Protein AF-A0A926XE00-F1 (afdb_monomer_lite)

Radius of gyration: 16.59 Å; chains: 1; bounding box: 41×50×33 Å

Foldseek 3Di:
DPPPPPPCVVVQPQDDDPDDDDPLVVVLSVLVSVLVSVLVVLVVCCVVVNDDPVVSVVVNVVSVVVSVVSCVVSCPPVPPPPPDD

Sequence (85 aa):
MPENINKLSFLNSQSRYWGRFTPEELAFNANLQEFAQKISYISALQTGGKISSEQAYKDIKSLWKQLKTSKKELGVGANIPKTES

Secondary structure (DSSP, 8-state):
------TTTTT--PPPP-S---HHHHHHHHHHHHHHHHHHHHHHHHHTTSS-HHHHHHHHHHHHHHHHHHHHHTTTT--------

pLDDT: mean 83.6, std 18.87, range [36.34, 98.56]

Structure (mmCIF, N/CA/C/O backbone):
data_AF-A0A926XE00-F1
#
_entry.id   AF-A0A926XE00-F1
#
loop_
_atom_site.group_PDB
_atom_site.id
_atom_site.type_symbol
_atom_site.label_atom_id
_atom_site.label_alt_id
_atom_site.label_comp_id
_atom_site.label_asym_id
_atom_site.label_entity_id
_atom_site.label_seq_id
_atom_site.pdbx_PDB_ins_code
_atom_site.Cartn_x
_atom_site.Cartn_y
_atom_site.Cartn_z
_atom_site.occupancy
_atom_site.B_iso_or_equi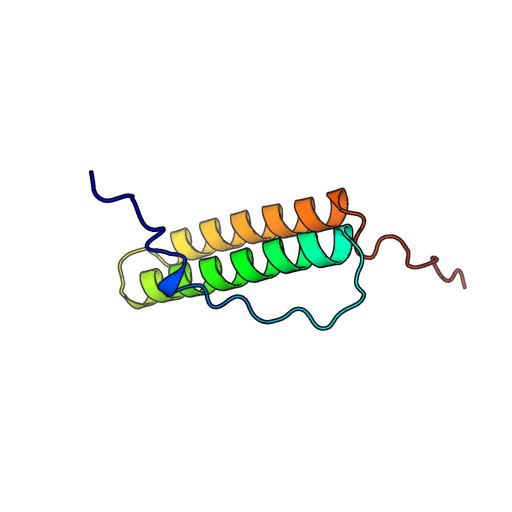v
_atom_site.auth_seq_id
_atom_site.auth_comp_id
_atom_site.auth_asym_id
_atom_site.auth_atom_id
_atom_site.pdbx_PDB_model_num
ATOM 1 N N . MET A 1 1 ? -17.151 25.914 -13.219 1.00 36.34 1 MET A N 1
ATOM 2 C CA . MET A 1 1 ? -17.137 24.608 -12.529 1.00 36.34 1 MET A CA 1
ATOM 3 C C . MET A 1 1 ? -15.754 24.446 -11.926 1.00 36.34 1 MET A C 1
ATOM 5 O O . MET A 1 1 ? -14.818 24.457 -12.714 1.00 36.34 1 MET A O 1
ATOM 9 N N . PRO A 1 2 ? -15.561 24.418 -10.597 1.00 42.50 2 PRO A N 1
ATOM 10 C CA . PRO A 1 2 ? -14.239 24.123 -10.070 1.00 42.50 2 PRO A CA 1
ATOM 11 C C . PRO A 1 2 ? -13.947 22.652 -10.362 1.00 42.50 2 PRO A C 1
ATOM 13 O O . PRO A 1 2 ? -14.722 21.767 -9.993 1.00 42.50 2 PRO A O 1
ATOM 16 N N . GLU A 1 3 ? -12.869 22.421 -11.103 1.00 47.56 3 GLU A N 1
ATOM 17 C CA . GLU A 1 3 ? -12.344 21.091 -11.357 1.00 47.56 3 GLU A CA 1
ATOM 18 C C . GLU A 1 3 ? -12.123 20.374 -10.026 1.00 47.56 3 GLU A C 1
ATOM 20 O O . GLU A 1 3 ? -11.673 20.961 -9.039 1.00 47.56 3 GLU A O 1
ATOM 25 N N . ASN A 1 4 ? -12.481 19.095 -10.001 1.00 46.03 4 ASN A N 1
ATOM 26 C CA . ASN A 1 4 ? -12.239 18.187 -8.895 1.00 46.03 4 ASN A CA 1
ATOM 27 C C . ASN A 1 4 ? -10.724 17.948 -8.807 1.00 46.03 4 ASN A C 1
ATOM 29 O O . ASN A 1 4 ? -10.211 16.939 -9.286 1.00 46.03 4 ASN A O 1
ATOM 33 N N . ILE A 1 5 ? -9.994 18.939 -8.281 1.00 49.44 5 ILE A N 1
ATOM 34 C CA . ILE A 1 5 ? -8.566 18.841 -8.003 1.00 49.44 5 ILE A CA 1
ATOM 35 C C . ILE A 1 5 ? -8.428 17.659 -7.060 1.00 49.44 5 ILE A C 1
ATOM 37 O O . ILE A 1 5 ? -8.901 17.714 -5.925 1.00 49.44 5 ILE A O 1
ATOM 41 N N . ASN A 1 6 ? -7.838 16.586 -7.586 1.00 57.56 6 ASN A N 1
ATOM 42 C CA . ASN A 1 6 ? -7.522 15.3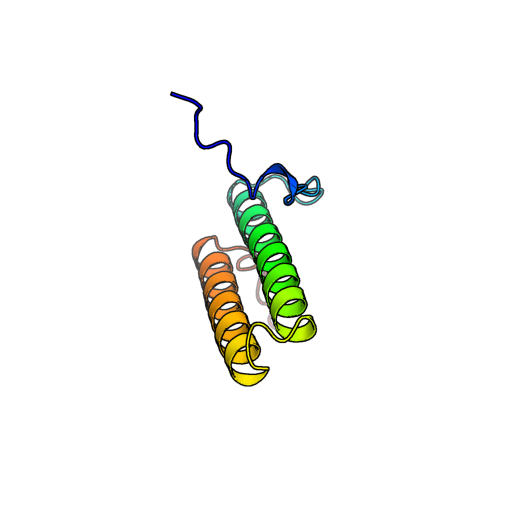34 -6.916 1.00 57.56 6 ASN A CA 1
ATOM 43 C C . ASN A 1 6 ? -7.131 15.606 -5.455 1.00 57.56 6 ASN A C 1
ATOM 45 O O . ASN A 1 6 ? -5.987 15.919 -5.155 1.00 57.56 6 ASN A O 1
ATOM 49 N N . LYS A 1 7 ? -8.076 15.526 -4.514 1.00 51.19 7 LYS A N 1
ATOM 50 C CA . LYS A 1 7 ? -7.829 15.911 -3.110 1.00 51.19 7 LYS A CA 1
ATOM 51 C C . LYS A 1 7 ? -6.738 15.042 -2.467 1.00 51.19 7 LYS A C 1
ATOM 53 O O . LYS A 1 7 ? -6.117 15.424 -1.482 1.00 51.19 7 LYS A O 1
ATOM 58 N N . LEU A 1 8 ? -6.502 13.882 -3.080 1.00 51.91 8 LEU A N 1
ATOM 59 C CA . LEU A 1 8 ? -5.448 12.932 -2.772 1.00 51.91 8 LEU A CA 1
ATOM 60 C C . LEU A 1 8 ? -4.064 13.384 -3.273 1.00 51.91 8 LEU A C 1
ATOM 62 O O . LEU A 1 8 ? -3.083 13.070 -2.615 1.00 51.91 8 LEU A O 1
ATOM 66 N N . SER A 1 9 ? -3.940 14.158 -4.361 1.00 55.53 9 SER A N 1
ATOM 67 C CA . SER A 1 9 ? -2.624 14.553 -4.900 1.00 55.53 9 SER A CA 1
ATOM 68 C C . SER A 1 9 ? -1.824 15.442 -3.942 1.00 55.53 9 SER A C 1
ATOM 70 O O . SER A 1 9 ? -0.607 15.312 -3.883 1.00 55.53 9 SER A O 1
ATOM 72 N N . PHE A 1 10 ? -2.488 16.272 -3.130 1.00 60.09 10 PHE A N 1
ATOM 73 C CA . PHE A 1 10 ? -1.836 17.078 -2.085 1.00 60.09 10 PHE A CA 1
ATOM 74 C C . PHE A 1 10 ? -1.273 16.248 -0.926 1.00 60.09 10 PHE A C 1
ATOM 76 O O . PHE A 1 10 ? -0.297 16.651 -0.300 1.00 60.09 10 PHE A O 1
ATOM 83 N N . LEU A 1 11 ? -1.886 15.101 -0.629 1.00 58.62 11 LEU A N 1
ATOM 84 C CA . LEU A 1 11 ? -1.424 14.178 0.414 1.00 58.62 11 LEU A CA 1
ATOM 85 C C . LEU A 1 11 ? -0.408 13.163 -0.131 1.00 58.62 11 LEU A C 1
ATOM 87 O O . LEU A 1 11 ? 0.273 12.489 0.638 1.00 58.62 11 LEU A O 1
ATOM 91 N N . ASN A 1 12 ? -0.295 13.078 -1.456 1.00 59.34 12 ASN A N 1
ATOM 92 C CA . ASN A 1 12 ? 0.512 12.105 -2.169 1.00 59.34 12 ASN A CA 1
ATOM 93 C C . ASN A 1 12 ? 1.774 12.769 -2.724 1.00 59.34 12 ASN A C 1
ATOM 95 O O . ASN A 1 12 ? 1.908 12.963 -3.934 1.00 59.34 12 ASN A O 1
ATOM 99 N N . SER A 1 13 ? 2.732 13.090 -1.851 1.00 64.38 13 SER A N 1
ATOM 100 C CA . SER A 1 13 ? 4.085 13.397 -2.312 1.00 64.38 13 SER A CA 1
ATOM 101 C C . SER A 1 13 ? 4.685 12.131 -2.930 1.00 64.38 13 SER A C 1
ATOM 103 O O . SER A 1 13 ? 5.027 11.165 -2.246 1.00 64.38 13 SER A O 1
ATOM 105 N N . GLN A 1 14 ? 4.769 12.100 -4.260 1.00 70.12 14 GLN A N 1
ATOM 106 C CA . GLN A 1 14 ? 5.492 11.036 -4.943 1.00 70.12 14 GLN A CA 1
ATOM 107 C C . GLN A 1 14 ? 6.976 11.208 -4.641 1.00 70.12 14 GLN A C 1
ATOM 109 O O . GLN A 1 14 ? 7.578 12.246 -4.925 1.00 70.12 14 GLN A O 1
ATOM 114 N N . SER A 1 15 ? 7.568 10.189 -4.026 1.00 77.19 15 SER A N 1
ATOM 115 C CA . SER A 1 15 ? 9.008 10.176 -3.808 1.00 77.19 15 SER A CA 1
ATOM 116 C C . SER A 1 15 ? 9.693 10.020 -5.158 1.00 77.19 15 SER A C 1
ATOM 118 O O . SER A 1 15 ? 9.278 9.201 -5.982 1.00 77.19 15 SER A O 1
ATOM 120 N N . ARG A 1 16 ? 10.750 10.798 -5.406 1.00 82.19 16 ARG A N 1
ATOM 121 C CA . ARG A 1 16 ? 11.520 10.641 -6.641 1.00 82.19 16 ARG A CA 1
ATOM 122 C C . ARG A 1 16 ? 12.035 9.201 -6.727 1.00 82.19 16 ARG A C 1
ATOM 124 O O . ARG A 1 16 ? 12.567 8.667 -5.756 1.00 82.19 16 ARG A O 1
ATOM 131 N N . TYR A 1 17 ? 11.854 8.582 -7.888 1.00 85.00 17 TYR A N 1
ATOM 132 C CA . TYR A 1 17 ? 12.408 7.266 -8.167 1.00 85.00 17 TYR A CA 1
ATOM 133 C C . TYR A 1 17 ? 13.905 7.387 -8.464 1.00 85.00 17 TYR A C 1
ATOM 135 O O . TYR A 1 17 ? 14.304 8.190 -9.305 1.00 85.00 17 TYR A O 1
ATOM 143 N N . TRP A 1 18 ? 14.718 6.591 -7.770 1.00 82.25 18 TRP A N 1
ATOM 144 C CA . TRP A 1 18 ? 16.183 6.578 -7.899 1.00 82.25 18 TRP A CA 1
ATOM 145 C C . TRP A 1 18 ? 16.727 5.239 -8.419 1.00 82.25 18 TRP A C 1
ATOM 147 O O . TRP A 1 18 ? 17.929 4.996 -8.361 1.00 82.25 18 TRP A O 1
ATOM 157 N N . GLY A 1 19 ? 15.849 4.342 -8.880 1.00 83.75 19 GLY A N 1
ATOM 158 C CA . GLY A 1 19 ? 16.251 3.048 -9.426 1.00 83.75 19 GLY A CA 1
ATOM 159 C C . GLY A 1 19 ? 16.558 3.099 -10.923 1.00 83.75 19 GLY A C 1
ATOM 160 O O . GLY A 1 19 ? 16.678 4.164 -11.529 1.00 83.75 19 GLY A O 1
ATOM 161 N N . ARG A 1 20 ? 16.696 1.918 -11.534 1.00 84.69 20 ARG A N 1
ATOM 162 C CA . ARG A 1 20 ? 16.991 1.795 -12.967 1.00 84.69 20 ARG A CA 1
ATOM 163 C C . ARG A 1 20 ? 15.826 2.333 -13.788 1.00 84.69 20 ARG A C 1
ATOM 165 O O . ARG A 1 20 ? 14.694 1.897 -13.612 1.00 84.69 20 ARG A O 1
ATOM 172 N N . PHE A 1 21 ? 16.110 3.244 -14.711 1.00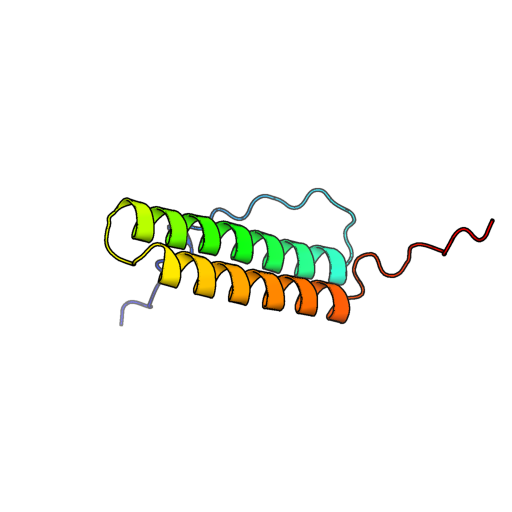 85.75 21 PHE A N 1
ATOM 173 C CA . PHE A 1 21 ? 15.086 3.856 -15.550 1.00 85.75 21 PHE A CA 1
ATOM 174 C C . PHE A 1 21 ? 14.657 2.909 -16.680 1.00 85.75 21 PHE A C 1
ATOM 176 O O . PHE A 1 21 ? 15.115 3.030 -17.815 1.00 85.75 21 PHE A O 1
ATOM 183 N N . THR A 1 22 ? 13.786 1.951 -16.362 1.00 91.38 22 THR A N 1
ATOM 184 C CA . THR A 1 22 ? 13.000 1.214 -17.360 1.00 91.38 22 THR A CA 1
ATOM 185 C C . THR A 1 22 ? 11.516 1.545 -17.184 1.00 91.38 22 THR A C 1
ATOM 187 O O . THR A 1 22 ? 11.100 1.878 -16.067 1.00 91.38 22 THR A O 1
ATOM 190 N N . PRO A 1 23 ? 10.699 1.480 -18.252 1.00 91.31 23 PRO A N 1
ATOM 191 C CA . PRO A 1 23 ? 9.260 1.715 -18.147 1.00 91.31 23 PRO A CA 1
ATOM 192 C C . PRO A 1 23 ? 8.585 0.824 -17.095 1.00 91.31 23 PRO A C 1
ATOM 194 O O . PRO A 1 23 ? 7.740 1.295 -16.337 1.00 91.31 23 PRO A O 1
ATOM 197 N N . GLU A 1 24 ? 8.996 -0.440 -17.005 1.00 93.69 24 GLU A N 1
ATOM 198 C CA . GLU A 1 24 ? 8.445 -1.436 -16.084 1.00 93.69 24 GLU A CA 1
ATOM 199 C C . GLU A 1 24 ? 8.783 -1.112 -14.628 1.00 93.69 24 GLU A C 1
ATOM 201 O O . GLU A 1 24 ? 7.912 -1.142 -13.760 1.00 93.69 24 GLU A O 1
ATOM 206 N N . GLU A 1 25 ? 10.044 -0.768 -14.359 1.00 92.69 25 GLU A N 1
ATOM 207 C CA . GLU A 1 25 ? 10.532 -0.401 -13.030 1.00 92.69 25 GLU A CA 1
ATOM 208 C C . GLU A 1 25 ? 9.898 0.915 -12.548 1.00 92.69 25 GLU A C 1
ATOM 210 O O . GLU A 1 25 ? 9.501 1.031 -11.385 1.00 92.69 25 GLU A O 1
ATOM 215 N N . LEU A 1 26 ? 9.727 1.891 -13.450 1.00 92.44 26 LEU A N 1
ATOM 216 C CA . LEU A 1 26 ? 9.062 3.157 -13.144 1.00 92.44 26 LEU A CA 1
ATOM 217 C C . LEU A 1 26 ? 7.568 2.955 -12.851 1.00 92.44 26 LEU A C 1
ATOM 219 O O . LEU A 1 26 ? 7.066 3.479 -11.852 1.00 92.44 26 LEU A O 1
ATOM 223 N N . ALA A 1 27 ? 6.870 2.174 -13.681 1.00 93.81 27 ALA A N 1
ATOM 224 C CA . ALA A 1 27 ? 5.463 1.838 -13.477 1.00 93.81 27 ALA A CA 1
ATOM 225 C C . ALA A 1 27 ? 5.258 1.051 -12.175 1.00 93.81 27 ALA A C 1
ATOM 227 O O . ALA A 1 27 ? 4.366 1.365 -11.387 1.00 93.81 27 ALA A O 1
ATOM 228 N N . PHE A 1 28 ? 6.123 0.073 -11.893 1.00 95.25 28 PHE A N 1
ATOM 229 C CA . PHE A 1 28 ? 6.050 -0.690 -10.652 1.00 95.25 28 PHE A CA 1
ATOM 230 C C . PHE A 1 28 ? 6.323 0.185 -9.428 1.00 95.25 28 PHE A C 1
ATOM 232 O O . PHE A 1 28 ? 5.617 0.069 -8.427 1.00 95.25 28 PHE A O 1
ATOM 239 N N . ASN A 1 29 ? 7.296 1.098 -9.502 1.00 94.31 29 ASN A N 1
ATOM 240 C CA . ASN A 1 29 ? 7.534 2.063 -8.436 1.00 94.31 29 ASN A CA 1
ATOM 241 C C . ASN A 1 29 ? 6.306 2.956 -8.188 1.00 94.31 29 ASN A C 1
ATOM 243 O O . ASN A 1 29 ? 5.965 3.185 -7.031 1.00 94.31 29 ASN A O 1
ATOM 247 N N . ALA A 1 30 ? 5.618 3.428 -9.232 1.00 92.81 30 ALA A N 1
ATOM 248 C CA . ALA A 1 30 ? 4.387 4.203 -9.059 1.00 92.81 30 ALA A CA 1
ATOM 249 C C . ALA A 1 30 ? 3.319 3.398 -8.292 1.00 92.81 30 ALA A C 1
ATOM 251 O O . ALA A 1 30 ? 2.765 3.887 -7.306 1.00 92.81 30 ALA A O 1
ATOM 252 N N . ASN A 1 31 ? 3.122 2.128 -8.659 1.00 95.12 31 ASN A N 1
ATOM 253 C CA . ASN A 1 31 ? 2.184 1.228 -7.977 1.00 95.12 31 ASN A CA 1
ATOM 254 C C . ASN A 1 31 ? 2.603 0.936 -6.525 1.00 95.12 31 ASN A C 1
ATOM 256 O O . ASN A 1 31 ? 1.760 0.834 -5.631 1.00 95.12 31 ASN A O 1
ATOM 260 N N . LEU A 1 32 ? 3.909 0.825 -6.262 1.00 95.19 32 LEU A N 1
ATOM 261 C CA . LEU A 1 32 ? 4.456 0.651 -4.916 1.00 95.19 32 LEU A CA 1
ATOM 262 C C . LEU A 1 32 ? 4.227 1.890 -4.040 1.00 95.19 32 LEU A C 1
ATOM 264 O O . LEU A 1 32 ? 3.885 1.757 -2.863 1.00 95.19 32 LEU A O 1
ATOM 268 N N . GLN A 1 33 ? 4.389 3.088 -4.601 1.00 93.62 33 GLN A N 1
ATOM 269 C CA . GLN A 1 33 ? 4.122 4.335 -3.887 1.00 93.62 33 GLN A CA 1
ATOM 270 C C . GLN A 1 33 ? 2.635 4.487 -3.566 1.00 93.62 33 GLN A C 1
ATOM 272 O O . GLN A 1 33 ? 2.289 4.809 -2.429 1.00 93.62 33 GLN A O 1
ATOM 277 N N . GLU A 1 34 ? 1.753 4.172 -4.516 1.00 93.12 34 GLU A N 1
ATOM 278 C CA . GLU A 1 34 ? 0.308 4.155 -4.279 1.00 93.12 34 GLU A CA 1
ATOM 279 C C . GLU A 1 34 ? -0.073 3.141 -3.187 1.00 93.12 34 GLU A C 1
ATOM 281 O O . GLU A 1 34 ? -0.865 3.448 -2.293 1.00 93.12 34 GLU A O 1
ATOM 286 N N . PHE A 1 35 ? 0.525 1.944 -3.206 1.00 96.06 35 PHE A N 1
ATOM 287 C CA . PHE A 1 35 ? 0.352 0.953 -2.145 1.00 96.06 35 PHE A CA 1
ATOM 288 C C . PHE A 1 35 ? 0.728 1.535 -0.774 1.00 96.06 35 PHE A C 1
ATOM 290 O O . PHE A 1 35 ? -0.092 1.505 0.143 1.00 96.06 35 PHE A O 1
ATOM 297 N N . ALA A 1 36 ? 1.922 2.119 -0.633 1.00 94.50 36 ALA A N 1
ATOM 298 C CA . ALA A 1 36 ? 2.395 2.685 0.633 1.00 94.50 36 ALA A CA 1
ATOM 299 C C . ALA A 1 36 ? 1.483 3.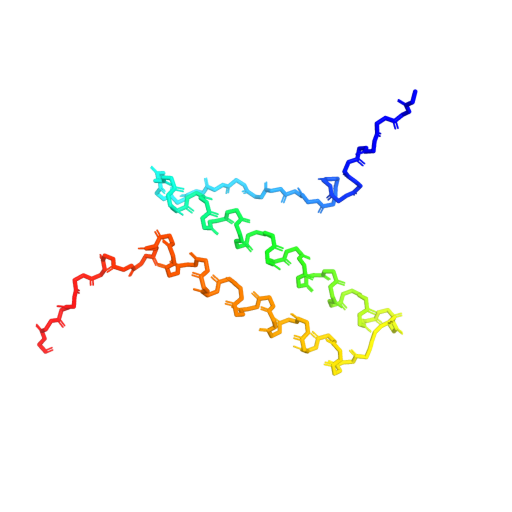810 1.164 1.00 94.50 36 ALA A C 1
ATOM 301 O O . ALA A 1 36 ? 1.208 3.887 2.368 1.00 94.50 36 ALA A O 1
ATOM 302 N N . GLN A 1 37 ? 0.960 4.644 0.263 1.00 91.50 37 GLN A N 1
ATOM 303 C CA . GLN A 1 37 ? 0.003 5.700 0.598 1.00 91.50 37 GLN A CA 1
ATOM 304 C C . GLN A 1 37 ? -1.313 5.116 1.121 1.00 91.50 37 GLN A C 1
ATOM 306 O O . GLN A 1 37 ? -1.789 5.509 2.189 1.00 91.50 37 GLN A O 1
ATOM 311 N N . LYS A 1 38 ? -1.880 4.123 0.426 1.00 94.94 38 LYS A N 1
ATOM 312 C CA . LYS A 1 38 ? -3.128 3.472 0.850 1.00 94.94 38 LYS A CA 1
ATOM 313 C C . LYS A 1 38 ? -2.982 2.747 2.189 1.00 94.94 38 LYS A C 1
ATOM 315 O O . LYS A 1 38 ? -3.884 2.846 3.016 1.00 94.94 38 LYS A O 1
ATOM 320 N N . ILE A 1 39 ? -1.850 2.078 2.439 1.00 95.81 39 ILE A N 1
ATOM 321 C CA . ILE A 1 39 ? -1.557 1.474 3.751 1.00 95.81 39 ILE A CA 1
ATOM 322 C C . ILE A 1 39 ? -1.562 2.542 4.847 1.00 95.81 39 ILE A C 1
ATOM 324 O O . ILE A 1 39 ? -2.215 2.357 5.871 1.00 95.81 39 ILE A O 1
ATOM 328 N N . SER A 1 40 ? -0.879 3.668 4.627 1.00 94.31 40 SER A N 1
ATOM 329 C CA . SER A 1 40 ? -0.837 4.773 5.595 1.00 94.31 40 SER A CA 1
ATOM 330 C C . SER A 1 40 ? -2.238 5.304 5.912 1.00 94.31 40 SER A C 1
ATOM 332 O O . SER A 1 40 ? -2.572 5.512 7.078 1.00 94.31 40 SER A O 1
ATOM 334 N N . TYR A 1 41 ? -3.088 5.452 4.892 1.00 93.88 41 TYR A N 1
ATOM 335 C CA . TYR A 1 41 ? -4.473 5.887 5.067 1.00 93.88 41 TYR A CA 1
ATOM 336 C C . TYR A 1 41 ? -5.315 4.880 5.863 1.00 93.88 41 TYR A C 1
ATOM 338 O O . TYR A 1 41 ? -6.001 5.266 6.808 1.00 93.88 41 TYR A O 1
ATOM 346 N N . ILE A 1 42 ? -5.233 3.589 5.531 1.00 96.50 42 ILE A N 1
ATOM 347 C CA . ILE A 1 42 ? -5.949 2.524 6.250 1.00 96.50 42 ILE A CA 1
ATOM 348 C C . ILE A 1 42 ? -5.521 2.488 7.721 1.00 96.50 42 ILE A C 1
ATOM 350 O O . ILE A 1 42 ? -6.373 2.456 8.608 1.00 96.50 42 ILE A O 1
ATOM 354 N N . SER A 1 43 ? -4.217 2.562 7.993 1.00 95.50 43 SER A N 1
ATOM 355 C CA . SER A 1 43 ? -3.682 2.600 9.358 1.00 95.50 43 SER A CA 1
ATOM 356 C C . SER A 1 43 ? -4.177 3.822 10.135 1.00 95.50 43 SER A C 1
ATOM 358 O O . SER A 1 43 ? -4.545 3.701 11.305 1.00 95.50 43 SER A O 1
ATOM 360 N N . ALA A 1 44 ? -4.252 4.991 9.491 1.00 96.50 44 ALA A N 1
ATOM 361 C CA . ALA A 1 44 ? -4.795 6.201 10.106 1.00 96.50 44 ALA A CA 1
ATOM 362 C C . ALA A 1 44 ? -6.296 6.064 10.415 1.00 96.50 44 ALA A C 1
ATOM 364 O O . ALA A 1 44 ? -6.735 6.430 11.506 1.00 96.50 44 ALA A O 1
ATOM 365 N N . LEU A 1 45 ? -7.084 5.487 9.499 1.00 96.88 45 LEU A N 1
ATOM 366 C CA . LEU A 1 45 ? -8.508 5.221 9.720 1.00 96.88 45 LEU A CA 1
ATOM 367 C C . LEU A 1 45 ? -8.743 4.233 10.864 1.00 96.88 45 LEU A C 1
ATOM 369 O O . LEU A 1 45 ? -9.630 4.453 11.688 1.00 96.88 45 LEU A O 1
ATOM 373 N N . GLN A 1 46 ? -7.957 3.159 10.918 1.00 97.69 46 GLN A N 1
ATOM 374 C CA . GLN A 1 46 ? -8.037 2.162 11.980 1.00 97.69 46 GLN A CA 1
ATOM 375 C C . GLN A 1 46 ? -7.675 2.783 13.335 1.00 97.69 46 GLN A C 1
ATOM 377 O O . GLN A 1 46 ? -8.429 2.647 14.295 1.00 97.69 46 GLN A O 1
ATOM 382 N N . THR A 1 47 ? -6.560 3.515 13.403 1.00 95.75 47 THR A N 1
ATOM 383 C CA . THR A 1 47 ? -6.103 4.183 14.634 1.00 95.75 47 THR A CA 1
ATOM 384 C C . THR A 1 47 ? -7.110 5.235 15.105 1.00 95.75 47 THR A C 1
ATOM 386 O O . THR A 1 47 ? -7.347 5.377 16.299 1.00 95.75 47 THR A O 1
ATOM 389 N N . GLY A 1 48 ? -7.770 5.931 14.173 1.00 97.06 48 GLY A N 1
ATOM 390 C CA . GLY A 1 48 ? -8.863 6.861 14.462 1.00 97.06 48 GLY A CA 1
ATOM 391 C C . GLY A 1 48 ? -10.218 6.200 14.752 1.00 97.06 48 GLY A C 1
ATOM 392 O O . GLY A 1 48 ? -11.222 6.908 14.841 1.00 97.06 48 GLY A O 1
ATOM 393 N N . GLY A 1 49 ? -10.280 4.866 14.841 1.00 96.62 49 GLY A N 1
ATOM 394 C CA . GLY A 1 49 ? -11.490 4.101 15.159 1.00 96.62 49 GLY A CA 1
ATOM 395 C C . GLY A 1 49 ? -12.576 4.127 14.078 1.00 96.62 49 GLY A C 1
ATOM 396 O O . GLY A 1 49 ? -13.725 3.801 14.360 1.00 96.62 49 GLY A O 1
ATOM 397 N N . LYS A 1 50 ? -12.251 4.538 12.845 1.00 97.75 50 LYS A N 1
ATOM 398 C CA . LYS A 1 50 ? -13.211 4.634 11.729 1.00 97.75 50 LYS A CA 1
ATOM 399 C C . LYS A 1 50 ? -13.486 3.292 11.061 1.00 97.75 50 LYS A C 1
ATOM 401 O O . LYS A 1 50 ? -14.557 3.107 10.494 1.00 97.75 50 LYS A O 1
ATOM 406 N N . ILE A 1 51 ? -12.525 2.377 11.126 1.00 98.06 51 ILE A N 1
ATOM 407 C CA . ILE A 1 51 ? -12.639 1.005 10.626 1.00 98.06 51 ILE A CA 1
ATOM 408 C C . ILE A 1 51 ? -12.102 0.034 11.677 1.00 98.06 51 ILE A C 1
ATOM 410 O O . ILE A 1 51 ? -11.250 0.395 12.489 1.00 98.06 51 ILE A O 1
ATOM 414 N N . SER A 1 52 ? -12.586 -1.208 11.655 1.00 98.38 52 SER A N 1
ATOM 415 C CA . SER A 1 52 ? -12.080 -2.255 12.545 1.00 98.38 52 SER A CA 1
ATOM 416 C C . SER A 1 52 ? -10.701 -2.748 12.102 1.00 98.38 52 SER A C 1
ATOM 418 O O . SER A 1 52 ? -10.338 -2.672 10.925 1.00 98.38 52 SER A O 1
ATOM 420 N N . SER A 1 53 ? -9.948 -3.334 13.035 1.00 97.94 53 SER A N 1
ATOM 421 C CA . SER A 1 53 ? -8.675 -3.999 12.728 1.00 97.94 53 SER A CA 1
ATOM 422 C C . SER A 1 53 ? -8.841 -5.135 11.710 1.00 97.94 53 SER A C 1
ATOM 424 O O . SER A 1 53 ? -7.968 -5.346 10.872 1.00 97.94 53 SER A O 1
ATOM 426 N N . GLU A 1 54 ? -9.972 -5.848 11.741 1.00 98.38 54 GLU A N 1
ATOM 427 C CA . GLU A 1 54 ? -10.266 -6.907 10.771 1.00 98.38 54 GLU A CA 1
ATOM 428 C C . GLU A 1 54 ? -10.481 -6.339 9.361 1.00 98.38 54 GLU A C 1
ATOM 430 O O . GLU A 1 54 ? -9.948 -6.880 8.390 1.00 98.38 54 GLU A O 1
ATOM 435 N N . GLN A 1 55 ? -11.223 -5.232 9.247 1.00 98.06 55 GLN A N 1
ATOM 436 C CA . GLN A 1 55 ? -11.444 -4.556 7.972 1.00 98.06 55 GLN A CA 1
ATOM 437 C C . GLN A 1 55 ? -10.125 -4.013 7.412 1.00 98.06 55 GLN A C 1
ATOM 439 O O . GLN A 1 55 ? -9.777 -4.316 6.272 1.00 98.06 55 GLN A O 1
ATOM 444 N N . ALA A 1 56 ? -9.337 -3.324 8.244 1.00 98.25 56 ALA A N 1
ATOM 445 C CA . ALA A 1 56 ? -8.011 -2.839 7.872 1.00 98.25 56 ALA A CA 1
ATOM 446 C C . ALA A 1 56 ? -7.117 -3.976 7.349 1.00 98.25 56 ALA A C 1
ATOM 448 O O . ALA A 1 56 ? -6.517 -3.859 6.282 1.00 98.25 56 ALA A O 1
ATOM 449 N N . TYR A 1 57 ? -7.082 -5.120 8.041 1.00 98.31 57 TYR A N 1
ATOM 450 C CA . TYR A 1 57 ? -6.321 -6.288 7.597 1.00 98.31 57 TYR A CA 1
ATOM 451 C C . TYR A 1 57 ? -6.789 -6.818 6.232 1.00 98.31 57 TYR A C 1
ATOM 453 O O . TYR A 1 57 ? -5.956 -7.112 5.368 1.00 98.31 57 TYR A O 1
ATOM 461 N N . LYS A 1 58 ? -8.105 -6.945 6.012 1.00 98.56 58 LYS A N 1
ATOM 462 C CA . LYS A 1 58 ? -8.664 -7.411 4.730 1.00 98.56 58 LYS A CA 1
ATOM 463 C C . LYS A 1 58 ? -8.283 -6.475 3.582 1.00 98.56 58 LYS A C 1
ATOM 465 O O . LYS A 1 58 ? -7.854 -6.959 2.530 1.00 98.56 58 LYS A O 1
ATOM 470 N N . ASP A 1 59 ? -8.358 -5.168 3.807 1.00 97.94 59 ASP A N 1
ATOM 471 C CA . ASP A 1 59 ? -8.032 -4.155 2.804 1.00 97.94 59 ASP A CA 1
ATOM 472 C C . ASP A 1 59 ? -6.537 -4.164 2.465 1.00 97.94 59 ASP A C 1
ATOM 474 O O . ASP A 1 59 ? -6.164 -4.275 1.294 1.00 97.94 59 ASP A O 1
ATOM 478 N N . ILE A 1 60 ? -5.665 -4.185 3.479 1.00 97.88 60 ILE A N 1
ATOM 479 C CA . ILE A 1 60 ? -4.208 -4.307 3.307 1.00 97.88 60 ILE A CA 1
ATOM 480 C C . ILE A 1 60 ? -3.851 -5.590 2.543 1.00 97.88 60 ILE A C 1
ATOM 482 O O . ILE A 1 60 ? -3.032 -5.575 1.621 1.00 97.88 60 ILE A O 1
ATOM 486 N N . LYS A 1 61 ? -4.493 -6.714 2.880 1.00 98.19 61 LYS A N 1
ATOM 487 C CA . LYS A 1 61 ? -4.276 -7.999 2.202 1.00 98.19 61 LYS A CA 1
ATOM 488 C C . LYS A 1 61 ? -4.698 -7.953 0.733 1.00 98.19 61 LYS A C 1
ATOM 490 O O . LYS A 1 61 ? -4.038 -8.575 -0.101 1.00 98.19 61 LYS A O 1
ATOM 495 N N . SER A 1 62 ? -5.777 -7.243 0.411 1.00 98.25 62 SER A N 1
ATOM 496 C CA . SER A 1 62 ? -6.219 -7.023 -0.969 1.00 98.25 62 SER A CA 1
ATOM 497 C C . SER A 1 62 ? -5.199 -6.190 -1.750 1.00 98.25 62 SER A C 1
ATOM 499 O O . SER A 1 62 ? -4.735 -6.618 -2.808 1.00 98.25 62 SER A O 1
ATOM 501 N N . LEU A 1 63 ? -4.750 -5.070 -1.176 1.00 98.12 63 LEU A N 1
ATOM 502 C CA . LEU A 1 63 ? -3.728 -4.202 -1.767 1.00 98.12 63 LEU A CA 1
ATOM 503 C C . LEU A 1 63 ? -2.408 -4.942 -2.011 1.00 98.12 63 LEU A C 1
ATOM 505 O O . LEU A 1 63 ? -1.806 -4.812 -3.074 1.00 98.12 63 LEU A O 1
ATOM 509 N N . TRP A 1 64 ? -1.989 -5.792 -1.072 1.00 98.19 64 TRP A N 1
ATOM 510 C CA . TRP A 1 64 ? -0.794 -6.617 -1.238 1.00 98.19 64 TRP A CA 1
ATOM 511 C C . TRP A 1 64 ? -0.916 -7.599 -2.409 1.00 98.19 64 TRP A C 1
ATOM 513 O O . TRP A 1 64 ? 0.038 -7.802 -3.160 1.00 98.19 64 TRP A O 1
ATOM 523 N N . LYS A 1 65 ? -2.090 -8.220 -2.596 1.00 98.12 65 LYS A N 1
ATOM 524 C CA . LYS A 1 65 ? -2.334 -9.091 -3.756 1.00 98.12 65 LYS A CA 1
ATOM 525 C C . LYS A 1 65 ? -2.232 -8.304 -5.063 1.00 98.12 65 LYS A C 1
ATOM 527 O O . LYS A 1 65 ? -1.559 -8.780 -5.970 1.00 98.12 65 LYS A O 1
ATOM 532 N N . GLN A 1 66 ? -2.828 -7.113 -5.130 1.00 97.88 66 GLN A N 1
ATOM 533 C CA . GLN A 1 66 ? -2.765 -6.242 -6.311 1.00 97.88 66 GLN A CA 1
ATOM 534 C C . GLN A 1 66 ? -1.323 -5.840 -6.643 1.00 97.88 66 GLN A C 1
ATOM 536 O O . GLN A 1 66 ? -0.893 -5.998 -7.783 1.00 97.88 66 GLN A O 1
ATOM 541 N N . LEU A 1 67 ? -0.541 -5.423 -5.641 1.00 97.69 67 LEU A N 1
ATOM 542 C CA . LEU A 1 67 ? 0.865 -5.059 -5.826 1.00 97.69 67 LEU A CA 1
ATOM 543 C C . LEU A 1 67 ? 1.697 -6.235 -6.365 1.00 97.69 67 LEU A C 1
ATOM 545 O O . LEU A 1 67 ? 2.492 -6.068 -7.289 1.00 97.69 67 LEU A O 1
ATOM 549 N N . LYS A 1 68 ? 1.498 -7.442 -5.818 1.00 97.25 68 LYS A N 1
ATOM 550 C CA . LYS A 1 68 ? 2.179 -8.654 -6.302 1.00 97.25 68 LYS A CA 1
ATOM 551 C C . LYS A 1 68 ? 1.813 -8.993 -7.746 1.00 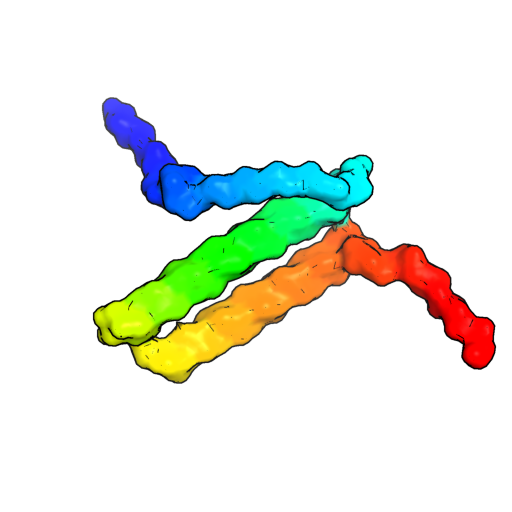97.25 68 LYS A C 1
ATOM 553 O O . LYS A 1 68 ? 2.700 -9.368 -8.509 1.00 97.25 68 LYS A O 1
ATOM 558 N N . THR A 1 69 ? 0.534 -8.888 -8.105 1.00 97.25 69 THR A N 1
ATOM 559 C CA . THR A 1 69 ? 0.070 -9.118 -9.479 1.00 97.25 69 THR A CA 1
ATOM 560 C C . THR A 1 69 ? 0.710 -8.116 -10.432 1.00 97.25 69 THR A C 1
ATOM 562 O O . THR A 1 69 ? 1.340 -8.535 -11.398 1.00 97.25 69 THR A O 1
ATOM 565 N N . SER A 1 70 ? 0.686 -6.825 -10.091 1.00 96.62 70 SER A N 1
ATOM 566 C CA . SER A 1 70 ? 1.326 -5.779 -10.890 1.00 96.62 70 SER A CA 1
ATOM 567 C C . SER A 1 70 ? 2.823 -6.030 -11.097 1.00 96.62 70 SER A C 1
ATOM 569 O O . SER A 1 70 ? 3.308 -5.936 -12.221 1.00 96.62 70 SER A O 1
ATOM 571 N N . LYS A 1 71 ? 3.560 -6.419 -10.044 1.00 95.38 71 LYS A N 1
ATOM 572 C CA . LYS A 1 71 ? 4.986 -6.768 -10.163 1.00 95.38 71 LYS A CA 1
ATOM 573 C C . LYS A 1 71 ? 5.222 -7.870 -11.199 1.00 95.38 71 LYS A C 1
ATOM 575 O O . LYS A 1 71 ? 6.165 -7.792 -11.981 1.00 95.38 71 LYS A O 1
ATOM 580 N N . LYS A 1 72 ? 4.375 -8.905 -11.172 1.00 95.12 72 LYS A N 1
ATOM 581 C CA . LYS A 1 72 ? 4.457 -10.052 -12.080 1.00 95.12 72 LYS A CA 1
ATOM 582 C C . LYS A 1 72 ? 4.142 -9.646 -13.520 1.00 95.12 72 LYS A C 1
ATOM 584 O O . LYS A 1 72 ? 4.872 -10.045 -14.417 1.00 95.12 72 LYS A O 1
ATOM 589 N N . GLU A 1 73 ? 3.082 -8.872 -13.728 1.00 95.12 73 GLU A N 1
ATOM 590 C CA . GLU A 1 73 ? 2.646 -8.412 -15.055 1.00 95.12 73 GLU A CA 1
ATOM 591 C C . GLU A 1 73 ? 3.665 -7.478 -15.709 1.00 95.12 73 GLU A C 1
ATOM 593 O O . GLU A 1 73 ? 3.899 -7.571 -16.909 1.00 95.12 73 GLU A O 1
ATOM 598 N N . LEU A 1 74 ? 4.331 -6.639 -14.912 1.00 94.56 74 LEU A N 1
ATOM 599 C CA . LEU A 1 74 ? 5.408 -5.762 -15.372 1.00 94.56 74 LEU A CA 1
ATOM 600 C C . LEU A 1 74 ? 6.753 -6.494 -15.538 1.00 94.56 74 LEU A C 1
ATOM 602 O O . LEU A 1 74 ? 7.730 -5.887 -15.956 1.00 94.56 74 LEU A O 1
ATOM 606 N N . GLY A 1 75 ? 6.853 -7.778 -15.177 1.00 92.62 75 GLY A N 1
ATOM 607 C CA . GLY A 1 75 ? 8.103 -8.542 -15.286 1.00 92.62 75 GLY A CA 1
ATOM 608 C C . GLY A 1 75 ? 9.236 -8.052 -14.369 1.00 92.62 75 GLY A C 1
ATOM 609 O O . GLY A 1 75 ? 10.392 -8.452 -14.536 1.00 92.62 75 GLY A O 1
ATOM 610 N N . VAL A 1 76 ? 8.936 -7.213 -13.373 1.00 89.69 76 VAL A N 1
ATOM 611 C CA . VAL A 1 76 ? 9.949 -6.631 -12.486 1.00 89.69 76 VAL A CA 1
ATOM 612 C C . VAL A 1 76 ? 10.547 -7.712 -11.585 1.00 89.69 76 VAL A C 1
ATOM 614 O O . VAL A 1 76 ? 9.864 -8.337 -10.769 1.00 89.69 76 VAL A O 1
ATOM 617 N N . GLY A 1 77 ? 11.856 -7.929 -11.721 1.00 80.94 77 GLY A N 1
ATOM 618 C CA . GLY A 1 77 ? 12.595 -8.970 -11.002 1.00 80.94 77 GLY A CA 1
ATOM 619 C C . GLY A 1 77 ? 12.503 -10.373 -11.616 1.00 80.94 77 GLY A C 1
ATOM 620 O O . GLY A 1 77 ? 13.055 -11.303 -11.037 1.00 80.94 77 GLY A O 1
ATOM 621 N N . ALA A 1 78 ? 11.853 -10.544 -12.775 1.00 74.44 78 ALA A N 1
ATOM 622 C CA . ALA A 1 78 ? 11.831 -11.820 -13.500 1.00 74.44 78 ALA A CA 1
ATOM 623 C C . ALA A 1 78 ? 13.154 -12.120 -14.243 1.00 74.44 78 ALA A C 1
ATOM 625 O O . ALA A 1 78 ? 13.424 -13.271 -14.565 1.00 74.44 78 ALA A O 1
ATOM 626 N N . ASN A 1 79 ? 14.009 -11.108 -14.448 1.00 58.12 79 ASN A N 1
ATOM 627 C CA . ASN A 1 79 ? 15.357 -11.229 -15.028 1.00 58.12 79 ASN A CA 1
ATOM 628 C C . ASN A 1 79 ? 16.444 -11.529 -13.978 1.00 58.12 79 ASN A C 1
ATOM 630 O O . ASN A 1 79 ? 17.542 -10.978 -14.037 1.00 58.12 79 ASN A O 1
ATOM 634 N N . ILE A 1 80 ? 16.148 -12.372 -12.989 1.00 57.78 80 ILE A N 1
ATOM 635 C CA . ILE A 1 80 ? 17.204 -12.995 -12.188 1.00 57.78 80 ILE A CA 1
ATOM 636 C C . ILE A 1 80 ? 17.499 -14.319 -12.897 1.00 57.78 80 ILE A C 1
ATOM 638 O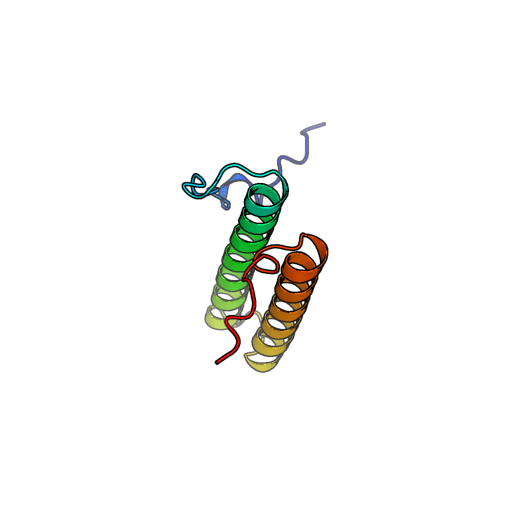 O . ILE A 1 80 ? 16.631 -15.198 -12.855 1.00 57.78 80 ILE A O 1
ATOM 642 N N . PRO A 1 81 ? 18.644 -14.479 -13.595 1.00 50.91 81 PRO A N 1
ATOM 643 C CA . PRO A 1 81 ? 19.043 -15.802 -14.047 1.00 50.91 81 PRO A CA 1
ATOM 644 C C . PRO A 1 81 ? 19.028 -16.697 -12.814 1.00 50.91 81 PRO A C 1
ATOM 646 O O . PRO A 1 81 ? 19.617 -16.359 -11.787 1.00 50.91 81 PRO A O 1
ATOM 649 N N . LYS A 1 82 ? 18.272 -17.794 -12.883 1.00 47.94 82 LYS A N 1
ATOM 650 C CA . LYS A 1 82 ? 18.362 -18.849 -11.883 1.00 47.94 82 LYS A CA 1
ATOM 651 C C . LYS A 1 82 ? 19.820 -19.288 -11.909 1.00 47.94 82 LYS A C 1
ATOM 653 O O . LYS A 1 82 ? 20.232 -19.936 -12.865 1.00 47.94 82 LYS A O 1
ATOM 658 N N . THR A 1 83 ? 20.612 -18.864 -10.932 1.00 44.66 83 THR A N 1
ATOM 659 C CA . THR A 1 83 ? 21.921 -19.458 -10.707 1.00 44.66 83 THR A CA 1
ATOM 660 C C . THR A 1 83 ? 21.635 -20.885 -10.268 1.00 44.66 83 THR A C 1
ATOM 662 O O . THR A 1 83 ? 21.282 -21.139 -9.120 1.00 44.66 83 THR A O 1
ATOM 665 N N . GLU A 1 84 ? 21.640 -21.791 -11.238 1.00 50.06 84 GLU A N 1
ATOM 666 C CA . GLU A 1 84 ? 21.779 -23.219 -11.013 1.00 50.06 84 GLU A CA 1
ATOM 667 C C . GLU A 1 84 ? 23.159 -23.442 -10.395 1.00 50.06 84 GLU A C 1
ATOM 669 O O . GLU A 1 84 ? 24.160 -23.105 -11.030 1.00 50.06 84 GLU A O 1
ATOM 674 N N . SER A 1 85 ? 23.205 -23.939 -9.156 1.00 41.78 85 SER A N 1
ATOM 675 C CA . SER A 1 85 ? 24.191 -24.885 -8.591 1.00 41.78 85 SER A CA 1
ATOM 676 C C . SER A 1 85 ? 23.938 -25.057 -7.098 1.00 41.78 85 SER A C 1
ATOM 678 O O . SER A 1 85 ? 24.002 -24.039 -6.373 1.00 41.78 85 SER A O 1
#